Protein AF-A0A2E7W2P2-F1 (afdb_monomer)

Secondary structure (DSSP, 8-state):
---EEEEETTEEEE--SS---PPPP---TTS-SHHHHHHHHHHS--TT--GGGSEEEEEEE--TTSS---EEEEEEE-SS--S-PPEEEE--TT--TTSHHHHHHHHHHHHTT--EEEEEPTTSGGGTTT-SS---TT-THHHHHHHHHS-TT-

Structure (mmCIF, N/CA/C/O backbone):
data_AF-A0A2E7W2P2-F1
#
_entry.id   AF-A0A2E7W2P2-F1
#
loop_
_atom_site.group_PDB
_atom_site.id
_atom_site.type_symbol
_atom_site.label_atom_id
_atom_site.label_alt_id
_atom_site.label_comp_id
_atom_site.label_asym_id
_atom_site.label_entity_id
_atom_site.label_seq_id
_atom_site.pdbx_PDB_ins_code
_atom_site.Cartn_x
_atom_site.Cartn_y
_atom_site.Cartn_z
_atom_site.occupancy
_atom_site.B_iso_or_equiv
_atom_site.auth_seq_id
_atom_site.auth_comp_id
_atom_site.auth_asym_id
_atom_site.auth_atom_id
_atom_site.pdbx_PDB_model_num
ATOM 1 N N . MET A 1 1 ? -18.747 -6.350 -18.767 1.00 39.53 1 MET A N 1
ATOM 2 C CA . MET A 1 1 ? -19.915 -5.499 -18.458 1.00 39.53 1 MET A CA 1
ATOM 3 C C . MET A 1 1 ? -20.764 -6.258 -17.439 1.00 39.53 1 MET A C 1
ATOM 5 O O . MET A 1 1 ? -21.452 -7.180 -17.838 1.00 39.53 1 MET A O 1
ATOM 9 N N . ASN A 1 2 ? -20.622 -5.992 -16.134 1.00 39.69 2 ASN A N 1
ATOM 10 C CA . ASN A 1 2 ? -21.353 -6.724 -15.086 1.00 39.69 2 ASN A CA 1
ATOM 11 C C . ASN A 1 2 ? -22.179 -5.769 -14.208 1.00 39.69 2 ASN A C 1
ATOM 13 O O . ASN A 1 2 ? -21.639 -5.037 -13.388 1.00 39.69 2 ASN A O 1
ATOM 17 N N . ALA A 1 3 ? -23.490 -5.794 -14.476 1.00 48.12 3 ALA A N 1
ATOM 18 C CA . ALA A 1 3 ? -24.619 -5.976 -13.558 1.00 48.12 3 ALA A CA 1
ATOM 19 C C . ALA A 1 3 ? -24.674 -5.183 -12.233 1.00 48.12 3 ALA A C 1
ATOM 21 O O . ALA A 1 3 ? -24.694 -5.767 -11.150 1.00 48.12 3 ALA A O 1
ATOM 22 N N . TYR A 1 4 ? -24.838 -3.862 -12.326 1.00 45.28 4 TYR A N 1
ATOM 23 C CA . TYR A 1 4 ? -25.396 -3.046 -11.239 1.00 45.28 4 TYR A CA 1
ATOM 24 C C . TYR A 1 4 ? -26.789 -2.549 -11.639 1.00 45.28 4 TYR A C 1
ATOM 26 O O . TYR A 1 4 ? -26.967 -2.035 -12.743 1.00 45.28 4 TYR A O 1
ATOM 34 N N . LYS A 1 5 ? -27.780 -2.682 -10.747 1.00 51.50 5 LYS A N 1
ATOM 35 C CA . LYS A 1 5 ? -29.117 -2.087 -10.922 1.00 51.50 5 LYS A CA 1
ATOM 36 C C . LYS A 1 5 ? -29.262 -0.914 -9.953 1.00 51.50 5 LYS A C 1
ATOM 38 O O . LYS A 1 5 ? -29.087 -1.082 -8.746 1.00 51.50 5 LYS A O 1
ATOM 43 N N . LYS A 1 6 ? -29.549 0.277 -10.483 1.00 45.31 6 LYS A N 1
ATOM 44 C CA . LYS A 1 6 ? -29.832 1.479 -9.685 1.00 45.31 6 LYS A CA 1
ATOM 45 C C . LYS A 1 6 ? -31.211 1.328 -9.042 1.00 45.31 6 LYS A C 1
ATOM 47 O O . LYS A 1 6 ? -32.169 1.043 -9.758 1.00 45.31 6 LYS A O 1
ATOM 52 N N . ILE A 1 7 ? -31.309 1.480 -7.720 1.00 52.91 7 ILE A N 1
ATOM 53 C CA . ILE A 1 7 ? -32.581 1.300 -6.990 1.00 52.91 7 ILE A CA 1
ATOM 54 C C . ILE A 1 7 ? -33.209 2.653 -6.647 1.00 52.91 7 ILE A C 1
ATOM 56 O O . ILE A 1 7 ? -34.426 2.790 -6.688 1.00 52.91 7 ILE A O 1
ATOM 60 N N . ASN A 1 8 ? -32.393 3.661 -6.329 1.00 47.09 8 ASN A N 1
ATOM 61 C CA . ASN A 1 8 ? -32.835 5.031 -6.065 1.00 47.09 8 ASN A CA 1
ATOM 62 C C . ASN A 1 8 ? -31.673 6.031 -6.250 1.00 47.09 8 ASN A C 1
ATOM 64 O O . ASN A 1 8 ? -30.589 5.669 -6.717 1.00 47.09 8 ASN A O 1
ATOM 68 N N . SER A 1 9 ? -31.901 7.302 -5.906 1.00 50.75 9 SER A N 1
ATOM 69 C CA . SER A 1 9 ? -30.902 8.382 -5.951 1.00 50.75 9 SER A CA 1
ATOM 70 C C . SER A 1 9 ? -29.715 8.183 -4.999 1.00 50.75 9 SER A C 1
ATOM 72 O O . SER A 1 9 ? -28.719 8.890 -5.134 1.00 50.75 9 SER A O 1
ATOM 74 N N . SER A 1 10 ? -29.791 7.212 -4.086 1.00 47.97 10 SER A N 1
ATOM 75 C CA . SER A 1 10 ? -28.841 7.022 -2.989 1.00 47.97 10 SER A CA 1
ATOM 76 C C . SER A 1 10 ? -28.054 5.706 -3.055 1.00 47.97 10 SER A C 1
ATOM 78 O O . SER A 1 10 ? -27.227 5.476 -2.176 1.00 47.97 10 SER A O 1
ATOM 80 N N . GLY A 1 11 ? -28.256 4.831 -4.055 1.00 46.19 11 GLY A N 1
ATOM 81 C CA . GLY A 1 11 ? -27.463 3.596 -4.121 1.00 46.19 11 GLY A CA 1
ATOM 82 C C . GLY A 1 11 ? -27.721 2.615 -5.270 1.00 46.19 11 GLY A C 1
ATOM 83 O O . GLY A 1 11 ? -28.731 2.659 -5.982 1.00 46.19 11 GLY A O 1
ATOM 84 N N . TYR A 1 12 ? -26.768 1.686 -5.405 1.00 50.62 12 TYR A N 1
ATOM 85 C CA . TYR A 1 12 ? -26.753 0.559 -6.344 1.00 50.62 12 TYR A CA 1
ATOM 86 C C . TYR A 1 12 ? -26.653 -0.769 -5.575 1.00 50.62 12 TYR A C 1
ATOM 88 O O . TYR A 1 12 ? -25.972 -0.834 -4.553 1.00 50.62 12 TYR A O 1
ATOM 96 N N . ILE A 1 13 ? -27.276 -1.837 -6.087 1.00 50.72 13 ILE A N 1
ATOM 97 C CA . ILE A 1 13 ? -27.076 -3.223 -5.611 1.00 50.72 13 ILE A CA 1
ATOM 98 C C . ILE A 1 13 ? -26.148 -3.997 -6.545 1.00 50.72 13 ILE A C 1
ATOM 100 O O . ILE A 1 13 ? -26.241 -3.879 -7.770 1.00 50.72 13 ILE A O 1
ATOM 104 N N . ASN A 1 14 ? -25.278 -4.807 -5.940 1.00 49.06 14 ASN A N 1
ATOM 105 C CA . ASN A 1 14 ? -24.356 -5.718 -6.614 1.00 49.06 14 ASN A CA 1
ATOM 106 C C . ASN A 1 14 ? -25.025 -7.091 -6.819 1.00 49.06 14 ASN A C 1
ATOM 108 O O . ASN A 1 14 ? -25.590 -7.642 -5.877 1.00 49.06 14 ASN A O 1
ATOM 112 N N . LEU A 1 15 ? -24.956 -7.641 -8.036 1.00 52.47 15 LEU A N 1
ATOM 113 C CA . LEU A 1 15 ? -25.561 -8.929 -8.417 1.00 52.47 15 LEU A CA 1
ATOM 114 C C . LEU A 1 15 ? -24.563 -10.123 -8.398 1.00 52.47 15 LEU A C 1
ATOM 116 O O . LEU A 1 15 ? -24.835 -11.163 -8.994 1.00 52.47 15 LEU A O 1
ATOM 120 N N . GLY A 1 16 ? -23.397 -9.995 -7.746 1.00 47.56 16 GLY A N 1
ATOM 121 C CA . GLY A 1 16 ? -22.336 -11.021 -7.681 1.00 47.56 16 GLY A CA 1
ATOM 122 C C . GLY A 1 16 ? -22.490 -12.116 -6.600 1.00 47.56 16 GLY A C 1
ATOM 123 O O . GLY A 1 16 ? -23.199 -11.948 -5.610 1.00 47.56 16 GLY A O 1
ATOM 124 N N . ARG A 1 17 ? -21.807 -13.264 -6.796 1.00 57.72 17 ARG A N 1
ATOM 125 C CA . ARG A 1 17 ? -21.863 -14.484 -5.947 1.00 57.72 17 ARG A CA 1
ATOM 126 C C . ARG A 1 17 ? -21.463 -14.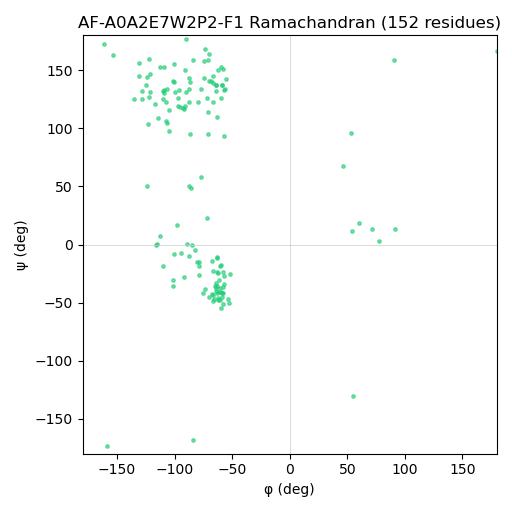234 -4.477 1.00 57.72 17 ARG A C 1
ATOM 128 O O . ARG A 1 17 ? -20.445 -13.607 -4.214 1.00 57.72 17 ARG A O 1
ATOM 135 N N . LYS A 1 18 ? -22.248 -14.847 -3.569 1.00 55.62 18 LYS A N 1
ATOM 136 C CA . LYS A 1 18 ? -22.354 -14.640 -2.105 1.00 55.62 18 LYS A CA 1
ATOM 137 C C . LYS A 1 18 ? -22.608 -13.175 -1.743 1.00 55.62 18 LYS A C 1
ATOM 139 O O . LYS A 1 18 ? -21.684 -12.389 -1.597 1.00 55.62 18 LYS A O 1
ATOM 144 N N . SER A 1 19 ? -23.890 -12.858 -1.553 1.00 58.28 19 SER A N 1
ATOM 145 C CA . SER A 1 19 ? -24.368 -11.581 -1.022 1.00 58.28 19 SER A CA 1
ATOM 146 C C . SER A 1 19 ? -23.742 -11.322 0.348 1.00 58.28 19 SER A C 1
ATOM 148 O O . SER A 1 19 ? -24.257 -11.771 1.371 1.00 58.28 19 SER A O 1
ATOM 150 N N . THR A 1 20 ? -22.623 -10.606 0.382 1.00 61.53 20 THR A N 1
ATOM 151 C CA . THR A 1 20 ? -22.182 -9.931 1.595 1.00 61.53 20 THR A CA 1
ATOM 152 C C . THR A 1 20 ? -23.248 -8.893 1.918 1.00 61.53 20 THR A C 1
ATOM 154 O O . THR A 1 20 ? -23.449 -7.933 1.175 1.00 61.53 20 THR A O 1
ATOM 157 N N . VAL A 1 21 ? -24.002 -9.123 2.994 1.00 75.25 21 VAL A N 1
ATOM 158 C CA . VAL A 1 21 ? -24.949 -8.127 3.499 1.00 75.25 21 VAL A CA 1
ATOM 159 C C . VAL A 1 21 ? -24.110 -7.005 4.097 1.00 75.25 21 VAL A C 1
ATOM 161 O O . VAL A 1 21 ? -23.627 -7.106 5.222 1.00 75.25 21 VAL A O 1
ATOM 164 N N . LEU A 1 22 ? -23.858 -5.972 3.299 1.00 74.06 22 LEU A N 1
ATOM 165 C CA . LEU A 1 22 ? -23.210 -4.758 3.774 1.00 74.06 22 LEU A CA 1
ATOM 166 C C . LEU A 1 22 ? -24.224 -3.949 4.594 1.00 74.06 22 LEU A C 1
ATOM 168 O O . LEU A 1 22 ? -25.407 -3.922 4.234 1.00 74.06 22 LEU A O 1
ATOM 172 N N . PRO A 1 23 ? -23.796 -3.286 5.684 1.00 78.88 23 PRO A N 1
ATOM 173 C CA . PRO A 1 23 ? -24.672 -2.369 6.396 1.00 78.88 23 PRO A CA 1
ATOM 174 C C . PRO A 1 23 ? -25.165 -1.270 5.441 1.00 78.88 23 PRO A C 1
ATOM 176 O O . PRO A 1 23 ? -24.456 -0.916 4.490 1.00 78.88 23 PRO A O 1
ATOM 179 N N . PRO A 1 24 ? -26.368 -0.715 5.673 1.00 80.38 24 PRO A N 1
ATOM 180 C CA . PRO A 1 24 ? -26.852 0.400 4.876 1.00 80.38 24 PRO A CA 1
ATOM 181 C C . PRO A 1 24 ? -25.846 1.549 4.948 1.00 80.38 24 PRO A C 1
ATOM 183 O O . PRO A 1 24 ? -25.368 1.908 6.026 1.00 80.38 24 PRO A O 1
ATOM 186 N N . TYR A 1 25 ? -25.520 2.117 3.789 1.00 80.62 25 TYR A N 1
ATOM 187 C CA . TYR A 1 25 ? -24.624 3.260 3.711 1.00 80.62 25 TYR A CA 1
ATOM 188 C C . TYR A 1 25 ? -25.196 4.435 4.514 1.00 80.62 25 TYR A C 1
ATOM 190 O O . TYR A 1 25 ? -26.330 4.859 4.283 1.00 80.62 25 TYR A O 1
ATOM 198 N N . GLN A 1 26 ? -24.402 4.971 5.440 1.00 81.31 26 GLN A N 1
ATOM 199 C CA . GLN A 1 26 ? -24.755 6.157 6.215 1.00 81.31 26 GLN A CA 1
ATOM 200 C C . GLN A 1 26 ? -23.921 7.342 5.731 1.00 81.31 26 GLN A C 1
ATOM 202 O O . GLN A 1 26 ? -22.720 7.427 5.993 1.00 81.31 26 GLN A O 1
ATOM 207 N N . ALA A 1 27 ? -24.566 8.259 5.008 1.00 80.12 27 ALA A N 1
ATOM 208 C CA . ALA A 1 27 ? -23.936 9.507 4.601 1.00 80.12 27 ALA A CA 1
ATOM 209 C C . ALA A 1 27 ? -23.647 10.379 5.829 1.00 80.12 27 ALA A C 1
ATOM 211 O O . ALA A 1 27 ? -24.425 10.430 6.784 1.00 80.12 27 ALA A O 1
ATOM 212 N N . GLN A 1 28 ? -22.538 11.110 5.792 1.00 80.00 28 GLN A N 1
ATOM 213 C CA . GLN A 1 28 ? -22.239 12.074 6.845 1.00 80.00 28 GLN A CA 1
ATOM 214 C C . GLN A 1 28 ? -23.228 13.242 6.806 1.00 80.00 28 GLN A C 1
ATOM 216 O O . GLN A 1 28 ? -23.556 13.739 5.732 1.00 80.00 28 GLN A O 1
ATOM 221 N N . ARG A 1 29 ? -23.648 13.710 7.989 1.00 79.62 29 ARG A N 1
ATOM 222 C CA . ARG A 1 29 ? -24.770 14.647 8.207 1.00 79.62 29 ARG A CA 1
ATOM 223 C C . ARG A 1 29 ? -24.742 15.942 7.375 1.00 79.62 29 ARG A C 1
ATOM 225 O O . ARG A 1 29 ? -25.801 16.503 7.130 1.00 79.62 29 ARG A O 1
ATOM 232 N N . PHE A 1 30 ? -23.569 16.401 6.937 1.00 83.81 30 PHE A N 1
ATOM 233 C CA . PHE A 1 30 ? -23.403 17.613 6.114 1.00 83.81 30 PHE A CA 1
ATOM 234 C C . PHE A 1 30 ? -22.866 17.342 4.700 1.00 83.81 30 PHE A C 1
ATOM 236 O O . PHE A 1 30 ? -22.702 18.265 3.913 1.00 83.81 30 PHE A O 1
ATOM 243 N N . TRP A 1 31 ? -22.624 16.075 4.366 1.00 83.00 31 TRP A N 1
ATOM 244 C CA . TRP A 1 31 ? -22.107 15.630 3.073 1.00 83.00 31 TRP A CA 1
ATOM 245 C C . TRP A 1 31 ? -23.068 14.601 2.470 1.00 83.00 31 TRP A C 1
ATOM 247 O O . TRP A 1 31 ? -22.693 13.479 2.139 1.00 83.00 31 TRP A O 1
ATOM 257 N N . CYS A 1 32 ? -24.353 14.944 2.421 1.00 82.31 32 CYS A N 1
ATOM 258 C CA . CYS A 1 32 ? -25.392 14.047 1.925 1.00 82.31 32 CYS A CA 1
ATOM 259 C C . CYS A 1 32 ? -25.370 13.982 0.389 1.00 82.31 32 CYS A C 1
ATOM 261 O O . CYS A 1 32 ? -25.329 15.009 -0.276 1.00 82.31 32 CYS A O 1
ATOM 263 N N . GLY A 1 33 ? -25.450 12.777 -0.180 1.00 83.06 33 GLY A N 1
ATOM 264 C CA . GLY A 1 33 ? -25.396 12.566 -1.633 1.00 83.06 33 GLY A CA 1
ATOM 265 C C . GLY A 1 33 ? -23.978 12.334 -2.171 1.00 83.06 33 GLY A C 1
ATOM 266 O O . GLY A 1 33 ? -22.986 12.664 -1.525 1.00 83.06 33 GLY A O 1
ATOM 267 N N . GLY A 1 34 ? -23.882 11.716 -3.352 1.00 82.50 34 GLY A N 1
ATOM 268 C CA . GLY A 1 34 ? -22.600 11.283 -3.930 1.00 82.50 34 GLY A CA 1
ATOM 269 C C . GLY A 1 34 ? -21.644 12.434 -4.262 1.00 82.50 34 GLY A C 1
ATOM 270 O O . GLY A 1 34 ? -20.440 12.326 -4.024 1.00 82.50 34 GLY A O 1
ATOM 271 N N . ASP A 1 35 ? -22.179 13.557 -4.741 1.00 87.38 35 ASP A N 1
ATOM 272 C CA . ASP A 1 35 ? -21.364 14.704 -5.155 1.00 87.38 35 ASP A CA 1
ATOM 273 C C . ASP A 1 35 ? -20.724 15.399 -3.953 1.00 87.38 35 ASP A C 1
ATOM 275 O O . ASP A 1 35 ? -19.521 15.648 -3.948 1.00 87.38 35 ASP A O 1
ATOM 279 N N . LEU A 1 36 ? -21.493 15.635 -2.884 1.00 86.56 36 LEU A N 1
ATOM 280 C CA . LEU A 1 36 ? -20.964 16.234 -1.659 1.00 86.56 36 LEU A CA 1
ATOM 281 C C . LEU A 1 36 ? -19.937 15.324 -0.976 1.00 86.56 36 LEU A C 1
ATOM 283 O O . LEU A 1 36 ? -18.945 15.824 -0.460 1.00 86.56 36 LEU A O 1
ATOM 287 N N . GLN A 1 37 ? -20.105 14.000 -1.016 1.00 83.25 37 GLN A N 1
ATOM 288 C CA . GLN A 1 37 ? -19.075 13.070 -0.533 1.00 83.25 37 GLN A CA 1
ATOM 289 C C . GLN A 1 37 ? -17.779 13.171 -1.346 1.00 83.25 37 GLN A C 1
ATOM 291 O O . GLN A 1 37 ? -16.692 13.190 -0.773 1.00 83.25 37 GLN A O 1
ATOM 296 N N . THR A 1 38 ? -17.892 13.295 -2.669 1.00 82.94 38 THR A N 1
ATOM 297 C CA . THR A 1 38 ? -16.733 13.466 -3.558 1.00 82.94 38 THR A CA 1
ATOM 298 C C . THR A 1 38 ? -16.029 14.796 -3.293 1.00 82.94 38 THR A C 1
ATOM 300 O O . THR A 1 38 ? -14.811 14.835 -3.115 1.00 82.94 38 THR A O 1
ATOM 303 N N . LEU A 1 39 ? -16.796 15.886 -3.196 1.00 85.69 39 LEU A N 1
ATOM 304 C CA . LEU A 1 39 ? -16.274 17.212 -2.876 1.00 85.69 39 LEU A CA 1
ATOM 305 C C . LEU A 1 39 ? -15.619 17.238 -1.500 1.00 85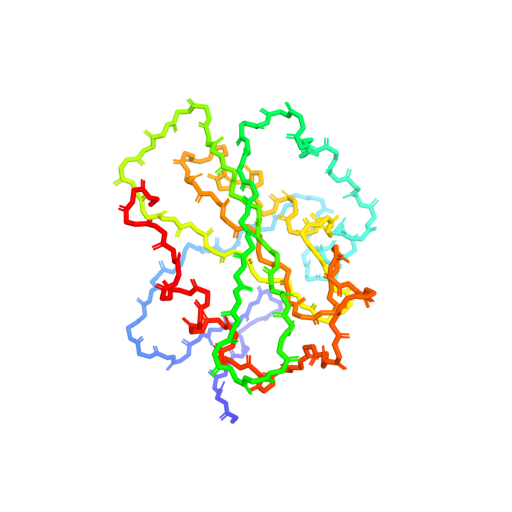.69 39 LEU A C 1
ATOM 307 O O . LEU A 1 39 ? -14.536 17.797 -1.367 1.00 85.69 39 LEU A O 1
ATOM 311 N N . LYS A 1 40 ? -16.209 16.585 -0.494 1.00 83.88 40 LYS A N 1
ATOM 312 C CA . LYS A 1 40 ? -15.604 16.461 0.833 1.00 83.88 40 LYS A CA 1
ATOM 313 C C . LYS A 1 40 ? -14.183 15.918 0.737 1.00 83.88 40 LYS A C 1
ATOM 315 O O . LYS A 1 40 ? -13.277 16.514 1.306 1.00 83.88 40 LYS A O 1
ATOM 320 N N . SER A 1 41 ? -13.992 14.812 0.019 1.00 78.19 41 SER A N 1
ATOM 321 C CA . SER A 1 41 ? -12.680 14.178 -0.130 1.00 78.19 41 SER A CA 1
ATOM 322 C C . SER A 1 41 ? -11.653 15.065 -0.833 1.00 78.19 41 SER A C 1
ATOM 324 O O . SER A 1 41 ? -10.464 14.871 -0.620 1.00 78.19 41 SER A O 1
ATOM 326 N N . SER A 1 42 ? -12.091 16.026 -1.653 1.00 78.69 42 SER A N 1
ATOM 327 C CA . SER A 1 42 ? -11.197 16.980 -2.319 1.00 78.69 42 SER A CA 1
ATOM 328 C C . SER A 1 42 ? -10.976 18.275 -1.532 1.00 78.69 42 SER A C 1
ATOM 330 O O . SER A 1 42 ? -9.955 18.929 -1.731 1.00 78.69 42 SER A O 1
ATOM 332 N N . LEU A 1 43 ? -11.941 18.693 -0.708 1.00 81.31 43 LEU A N 1
ATOM 333 C CA . LEU A 1 43 ? -11.946 20.000 -0.038 1.00 81.31 43 LEU A CA 1
ATOM 334 C C . LEU A 1 43 ? -11.519 19.920 1.429 1.00 81.31 43 LEU A C 1
ATOM 336 O O . LEU A 1 43 ? -10.964 20.878 1.964 1.00 81.31 43 LEU A O 1
ATOM 340 N N . VAL A 1 44 ? -11.791 18.801 2.096 1.00 79.94 44 VAL A N 1
ATOM 341 C CA . VAL A 1 44 ? -11.507 18.618 3.519 1.00 79.94 44 VAL A CA 1
ATOM 342 C C . VAL A 1 44 ? -10.288 17.731 3.657 1.00 79.94 44 VAL A C 1
ATOM 344 O O . VAL A 1 44 ? -10.398 16.505 3.627 1.00 79.94 44 VAL A O 1
ATOM 347 N N . ARG A 1 45 ? -9.134 18.372 3.848 1.00 70.44 45 ARG A N 1
ATOM 348 C CA . ARG A 1 45 ? -7.894 17.660 4.122 1.00 70.44 45 ARG A CA 1
ATOM 349 C C . ARG A 1 45 ? -7.909 17.050 5.512 1.00 70.44 45 ARG A C 1
ATOM 351 O O . ARG A 1 45 ? -7.915 17.777 6.507 1.00 70.44 45 ARG A O 1
ATOM 358 N N . SER A 1 46 ? -7.898 15.724 5.594 1.00 67.19 46 SER A N 1
ATOM 359 C CA . SER A 1 46 ? -7.815 15.042 6.885 1.00 67.19 46 SER A CA 1
ATOM 360 C C . SER A 1 46 ? -6.340 14.907 7.266 1.00 67.19 46 SER A C 1
ATOM 362 O O . SER A 1 46 ? -5.665 13.972 6.862 1.00 67.19 46 SER A O 1
ATOM 364 N N . GLY A 1 47 ? -5.818 15.839 8.066 1.00 71.88 47 GLY A N 1
ATOM 365 C CA . GLY A 1 47 ? -4.447 15.780 8.605 1.00 71.88 47 GLY A CA 1
ATOM 366 C C . GLY A 1 47 ? -4.240 14.712 9.690 1.00 71.88 47 GLY A C 1
ATOM 367 O O . GLY A 1 47 ? -3.374 14.865 10.542 1.00 71.88 47 GLY A O 1
ATOM 368 N N . ALA A 1 48 ? -5.084 13.677 9.719 1.00 74.69 48 ALA A N 1
ATOM 369 C CA . ALA A 1 48 ? -5.119 12.673 10.782 1.00 74.69 48 ALA A CA 1
ATOM 370 C C . ALA A 1 48 ? -4.001 11.629 10.650 1.00 74.69 48 ALA A C 1
ATOM 372 O O . ALA A 1 48 ? -3.578 11.042 11.643 1.00 74.69 48 ALA A O 1
ATOM 373 N N . PHE A 1 49 ? -3.518 11.397 9.429 1.00 83.94 49 PHE A N 1
ATOM 374 C CA . PHE A 1 49 ? -2.380 10.524 9.194 1.00 83.94 49 PHE A CA 1
ATOM 375 C C . PHE A 1 49 ? -1.086 11.338 9.215 1.00 83.94 49 PHE A C 1
ATOM 377 O O . PHE A 1 49 ? -0.881 12.215 8.378 1.00 83.94 49 PHE A O 1
ATOM 384 N N . SER A 1 50 ? -0.197 10.998 10.143 1.00 82.06 50 SER A N 1
ATOM 385 C CA . SER A 1 50 ? 1.203 11.402 10.104 1.00 82.06 50 SER A CA 1
ATOM 386 C C . SER A 1 50 ? 2.059 10.148 10.095 1.00 82.06 50 SER A C 1
ATOM 388 O O . SER A 1 50 ? 1.861 9.246 10.907 1.00 82.06 50 SER A O 1
ATOM 390 N N . GLU A 1 51 ? 3.022 10.091 9.181 1.00 77.19 51 GLU A N 1
ATOM 391 C CA . GLU A 1 51 ? 3.934 8.954 9.059 1.00 77.19 51 GLU A CA 1
ATOM 392 C C . GLU A 1 51 ? 4.704 8.700 10.363 1.00 77.19 51 GLU A C 1
ATOM 394 O O . GLU A 1 51 ? 4.863 7.557 10.779 1.00 77.19 51 GLU A O 1
ATOM 399 N N . SER A 1 52 ? 5.081 9.769 11.069 1.00 82.69 52 SER A N 1
ATOM 400 C CA . SER A 1 52 ? 5.766 9.698 12.364 1.00 82.69 52 SER A CA 1
ATOM 401 C C . SER A 1 52 ? 4.909 9.147 13.508 1.00 82.69 52 SER A C 1
ATOM 403 O O . SER A 1 52 ? 5.451 8.811 14.560 1.00 82.69 52 SER A O 1
ATOM 405 N N . SER A 1 53 ? 3.587 9.054 13.335 1.00 87.06 53 SER A N 1
ATOM 406 C CA . SER A 1 53 ? 2.677 8.537 14.364 1.00 87.06 53 SER A CA 1
ATOM 407 C C . SER A 1 53 ? 2.669 7.014 14.447 1.00 87.06 53 SER A C 1
ATOM 409 O O . SER A 1 53 ? 2.184 6.469 15.435 1.00 87.06 53 SER A O 1
ATOM 411 N N . TYR A 1 54 ? 3.199 6.315 13.442 1.00 92.56 54 TYR A N 1
ATOM 412 C CA . TYR A 1 54 ? 3.186 4.857 13.389 1.00 92.56 54 TYR A CA 1
ATOM 413 C C . TYR A 1 54 ? 4.595 4.304 13.240 1.00 92.56 54 TYR A C 1
ATOM 415 O O . TYR A 1 54 ? 5.428 4.848 12.520 1.00 92.56 54 TYR A O 1
ATOM 423 N N . LYS A 1 55 ? 4.851 3.156 13.873 1.00 95.50 55 LYS A N 1
ATOM 424 C CA . LYS A 1 55 ? 6.031 2.363 13.521 1.00 95.50 55 LYS A CA 1
ATOM 425 C C . LYS A 1 55 ? 5.863 1.890 12.081 1.00 95.50 55 LYS A C 1
ATOM 427 O O . LYS A 1 55 ? 4.803 1.361 11.735 1.00 95.50 55 LYS A O 1
ATOM 432 N N . SER A 1 56 ? 6.900 2.057 11.269 1.00 95.56 56 SER A N 1
ATOM 433 C CA . SER A 1 56 ? 6.894 1.653 9.868 1.00 95.56 56 SER A CA 1
ATOM 434 C C . SER A 1 56 ? 8.133 0.840 9.495 1.00 95.56 56 SER A C 1
ATOM 436 O O . SER A 1 56 ? 9.177 0.912 10.145 1.00 95.56 56 SER A O 1
ATOM 438 N N . GLN A 1 57 ? 7.996 0.033 8.448 1.00 95.12 57 GLN A N 1
ATOM 439 C CA . GLN A 1 57 ? 9.077 -0.711 7.817 1.00 95.12 57 GLN A CA 1
ATOM 440 C C . GLN A 1 57 ? 8.958 -0.567 6.300 1.00 95.12 57 GLN A C 1
ATOM 442 O O . GLN A 1 57 ? 7.924 -0.907 5.726 1.00 95.12 57 GLN A O 1
ATOM 447 N N . HIS A 1 58 ? 10.026 -0.115 5.647 1.00 95.50 58 HIS A N 1
ATOM 448 C CA . HIS A 1 58 ? 10.090 -0.069 4.189 1.00 95.50 58 HIS A CA 1
ATOM 449 C C . HIS A 1 58 ? 10.578 -1.403 3.621 1.00 95.50 58 HIS A C 1
ATOM 451 O O . HIS A 1 58 ? 11.502 -2.025 4.150 1.00 95.50 58 HIS A O 1
ATOM 457 N N . LEU A 1 59 ? 9.959 -1.822 2.523 1.00 95.06 59 LEU A N 1
ATOM 458 C CA . LEU A 1 59 ? 10.288 -3.015 1.760 1.00 95.06 59 LEU A CA 1
ATOM 459 C C . LEU A 1 59 ? 10.540 -2.623 0.305 1.00 95.06 59 LEU A C 1
ATOM 461 O O . LEU A 1 59 ? 9.792 -1.836 -0.278 1.00 95.06 59 LEU A O 1
ATOM 465 N N . ILE A 1 60 ? 11.579 -3.211 -0.279 1.00 94.75 60 ILE A N 1
ATOM 466 C CA . ILE A 1 60 ? 11.850 -3.139 -1.713 1.00 94.75 60 ILE A CA 1
ATOM 467 C C . ILE A 1 60 ? 11.601 -4.528 -2.282 1.00 94.75 60 ILE A C 1
ATOM 469 O O . ILE A 1 60 ? 12.163 -5.516 -1.808 1.00 94.75 60 ILE A O 1
ATOM 473 N N . ILE A 1 61 ? 10.737 -4.596 -3.284 1.00 94.44 61 ILE A N 1
ATOM 474 C CA . ILE A 1 61 ? 10.376 -5.822 -3.984 1.00 94.44 61 ILE A CA 1
ATOM 475 C C . ILE A 1 61 ? 10.982 -5.738 -5.380 1.00 94.44 61 ILE A C 1
ATOM 477 O O . ILE A 1 61 ? 10.803 -4.738 -6.078 1.00 94.44 61 ILE A O 1
ATOM 481 N N . TYR A 1 62 ? 11.681 -6.800 -5.774 1.00 92.94 62 TYR A N 1
ATOM 482 C CA . TYR A 1 62 ? 12.317 -6.940 -7.080 1.00 92.94 62 TYR A CA 1
ATOM 483 C C . TYR A 1 62 ? 11.516 -7.930 -7.924 1.00 92.94 62 TYR A C 1
ATOM 485 O O . TYR A 1 62 ? 11.579 -9.137 -7.680 1.00 92.94 62 TYR A O 1
ATOM 493 N N . PRO A 1 63 ? 10.735 -7.451 -8.898 1.00 90.62 63 PRO A N 1
ATOM 494 C CA . PRO A 1 63 ? 9.949 -8.328 -9.746 1.00 90.62 63 PRO A CA 1
ATOM 495 C C . PRO A 1 63 ? 10.822 -9.210 -10.643 1.00 90.62 63 PRO A C 1
ATOM 497 O O . PRO A 1 63 ? 11.796 -8.752 -11.238 1.00 90.62 63 PRO A O 1
ATOM 500 N N . CYS A 1 64 ? 10.449 -10.481 -10.792 1.00 87.31 64 CYS A N 1
ATOM 501 C CA . CYS A 1 64 ? 11.198 -11.450 -11.597 1.00 87.31 64 CYS A CA 1
ATOM 502 C C . CYS A 1 64 ? 10.815 -11.404 -13.089 1.00 87.31 64 CYS A C 1
ATOM 504 O O . CYS A 1 64 ? 10.523 -12.436 -13.687 1.00 87.31 64 CYS A O 1
ATOM 506 N N . ASP A 1 65 ? 10.780 -10.216 -13.696 1.00 88.00 65 ASP A N 1
ATOM 507 C CA . ASP A 1 65 ? 10.455 -10.019 -15.121 1.00 88.00 65 ASP A CA 1
ATOM 508 C C . ASP A 1 65 ? 11.636 -9.515 -15.967 1.00 88.00 65 ASP A C 1
ATOM 510 O O . ASP A 1 65 ? 11.473 -9.204 -17.143 1.00 88.00 65 ASP A O 1
ATOM 514 N N . GLY A 1 66 ? 12.836 -9.461 -15.382 1.00 87.19 66 GLY A N 1
ATOM 515 C CA . GLY A 1 66 ? 14.069 -9.083 -16.076 1.00 87.19 66 GLY A CA 1
ATOM 516 C C . GLY A 1 66 ? 14.234 -7.580 -16.315 1.00 87.19 66 GLY A C 1
ATOM 517 O O . GLY A 1 66 ? 15.233 -7.177 -16.911 1.00 87.19 66 GLY A O 1
ATOM 518 N N . SER A 1 67 ? 13.308 -6.734 -15.845 1.00 88.19 67 SER A N 1
ATOM 519 C CA . SER A 1 67 ? 13.407 -5.286 -16.059 1.00 88.19 67 SER A CA 1
ATOM 520 C C . SER A 1 67 ? 14.392 -4.584 -15.113 1.00 88.19 67 SER A C 1
ATOM 522 O O . SER A 1 67 ? 14.848 -3.483 -15.423 1.00 88.19 67 SER A O 1
ATOM 524 N N . ASN A 1 68 ? 14.754 -5.231 -13.995 1.00 89.19 68 ASN A N 1
ATOM 525 C CA . ASN A 1 68 ? 15.507 -4.662 -12.865 1.00 89.19 68 ASN A CA 1
ATOM 526 C C . ASN A 1 68 ? 14.817 -3.468 -12.175 1.00 89.19 68 ASN A C 1
ATOM 528 O O . ASN A 1 68 ? 15.470 -2.716 -11.448 1.00 89.19 68 ASN A O 1
ATOM 532 N N . ASP A 1 69 ? 13.510 -3.293 -12.376 1.00 93.38 69 ASP A N 1
ATOM 533 C CA . ASP A 1 69 ? 12.742 -2.278 -11.654 1.00 93.38 69 ASP A CA 1
ATOM 534 C C . ASP A 1 69 ? 12.506 -2.672 -10.193 1.00 93.38 69 ASP A C 1
ATOM 536 O O . ASP A 1 69 ? 12.698 -3.818 -9.780 1.00 93.38 69 ASP A O 1
ATOM 540 N N . GLN A 1 70 ? 12.036 -1.700 -9.412 1.00 92.75 70 GLN A N 1
ATOM 541 C CA . GLN A 1 70 ? 11.773 -1.851 -7.989 1.00 92.75 70 GLN A CA 1
ATOM 542 C C . GLN A 1 70 ? 10.361 -1.381 -7.658 1.00 92.75 70 GLN A C 1
ATOM 544 O O . GLN A 1 70 ? 9.937 -0.291 -8.042 1.00 92.75 70 GLN A O 1
ATOM 549 N N . LEU A 1 71 ? 9.645 -2.204 -6.901 1.00 94.00 71 LEU A N 1
ATOM 550 C CA . LEU A 1 71 ? 8.412 -1.823 -6.228 1.00 94.00 71 LEU A CA 1
ATOM 551 C C . LEU A 1 71 ? 8.762 -1.442 -4.790 1.00 94.00 71 LEU A C 1
ATOM 553 O O . LEU A 1 71 ? 9.489 -2.167 -4.112 1.00 94.00 71 LEU A O 1
ATOM 557 N N . HIS A 1 72 ? 8.241 -0.313 -4.323 1.00 95.69 72 HIS A N 1
ATOM 558 C CA . HIS A 1 72 ? 8.452 0.146 -2.952 1.00 95.69 72 HIS A CA 1
ATOM 559 C C . HIS A 1 72 ? 7.170 -0.048 -2.162 1.00 95.69 72 HIS A C 1
ATOM 561 O O . HIS A 1 72 ? 6.101 0.344 -2.623 1.00 95.69 72 HIS A O 1
ATOM 567 N N . ALA A 1 73 ? 7.269 -0.605 -0.963 1.00 96.19 73 ALA A N 1
ATOM 568 C CA . ALA A 1 73 ? 6.143 -0.703 -0.053 1.00 96.19 73 ALA A CA 1
ATOM 569 C C . ALA A 1 73 ? 6.528 -0.216 1.340 1.00 96.19 73 ALA A C 1
ATOM 571 O O . ALA A 1 73 ? 7.643 -0.455 1.804 1.00 96.19 73 ALA A O 1
ATOM 572 N N . THR A 1 74 ? 5.583 0.414 2.025 1.00 96.81 74 THR A N 1
ATOM 573 C CA . THR A 1 74 ? 5.732 0.799 3.428 1.00 96.81 74 THR A CA 1
ATOM 574 C C . THR A 1 74 ? 4.695 0.062 4.257 1.00 96.81 74 THR A C 1
ATOM 576 O O . THR A 1 74 ? 3.493 0.165 4.012 1.00 96.81 74 THR A O 1
ATOM 579 N N . VAL A 1 75 ? 5.163 -0.717 5.228 1.00 97.00 75 VAL A N 1
ATOM 580 C CA . VAL A 1 75 ? 4.328 -1.447 6.182 1.00 97.00 75 VAL A CA 1
ATOM 581 C C . VAL A 1 75 ? 4.220 -0.628 7.454 1.00 97.00 75 VAL A C 1
ATOM 583 O O . VAL A 1 75 ? 5.223 -0.377 8.111 1.00 97.00 75 VAL A O 1
ATOM 586 N N . TYR A 1 76 ? 3.006 -0.245 7.817 1.00 97.00 76 TYR A N 1
ATOM 587 C CA . TYR A 1 76 ? 2.674 0.439 9.055 1.00 97.00 76 TYR A CA 1
ATOM 588 C C . TYR A 1 76 ? 2.099 -0.542 10.073 1.00 97.00 76 TYR A C 1
ATOM 590 O O . TYR A 1 76 ? 1.284 -1.415 9.744 1.00 97.00 76 TYR A O 1
ATOM 598 N N . PHE A 1 77 ? 2.500 -0.364 11.328 1.00 95.94 77 PHE A N 1
ATOM 599 C CA . PHE A 1 77 ? 2.044 -1.171 12.451 1.00 95.94 77 PHE A CA 1
ATOM 600 C C . PHE A 1 77 ? 1.131 -0.344 13.365 1.00 95.94 77 PHE A C 1
ATOM 602 O O . PHE A 1 77 ? 1.484 0.785 13.719 1.00 95.94 77 PHE A O 1
ATOM 609 N N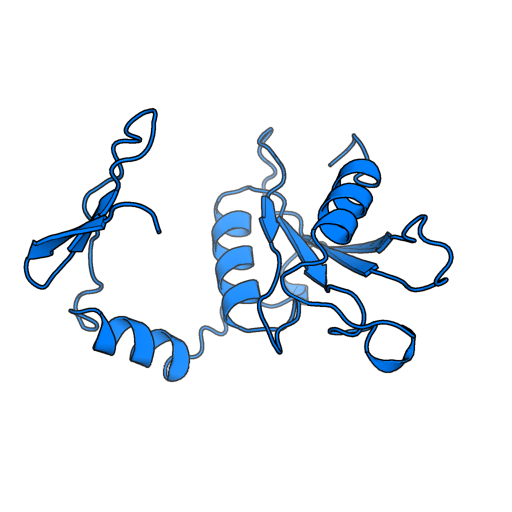 . PRO A 1 78 ? -0.030 -0.888 13.769 1.00 95.44 78 PRO A N 1
ATOM 610 C CA . PRO A 1 78 ? -0.908 -0.228 14.725 1.00 95.44 78 PRO A CA 1
ATOM 611 C C . PRO A 1 78 ? -0.282 -0.251 16.127 1.00 95.44 78 PRO A C 1
ATOM 613 O O . PRO A 1 78 ? 0.542 -1.115 16.430 1.00 95.44 78 PRO A O 1
ATOM 616 N N . GLU A 1 79 ? -0.716 0.649 17.013 1.00 92.00 79 GLU A N 1
ATOM 617 C CA . GLU A 1 79 ? -0.263 0.655 18.415 1.00 92.00 79 GLU A CA 1
ATOM 618 C C . GLU A 1 79 ? -0.605 -0.658 19.133 1.00 92.00 79 GLU A C 1
ATOM 620 O O . GLU A 1 79 ? 0.216 -1.211 19.862 1.00 92.00 79 GLU A O 1
ATOM 625 N N . THR A 1 80 ? -1.808 -1.185 18.886 1.00 91.25 80 THR A N 1
ATOM 626 C CA . THR A 1 80 ? -2.248 -2.499 19.369 1.00 91.25 80 THR A CA 1
ATOM 627 C C . THR A 1 80 ? -2.457 -3.435 18.185 1.00 91.25 80 THR A C 1
ATOM 629 O O . THR A 1 80 ? -3.409 -3.285 17.416 1.00 91.25 80 THR A O 1
ATOM 632 N N . VAL A 1 81 ? -1.568 -4.418 18.042 1.00 89.38 81 VAL A N 1
ATOM 633 C CA . VAL A 1 81 ? -1.629 -5.409 16.961 1.00 89.38 81 VAL A CA 1
ATOM 634 C C . VAL A 1 81 ? -2.654 -6.484 17.299 1.00 89.38 81 VAL A C 1
ATOM 636 O O . VAL A 1 81 ? -2.537 -7.179 18.307 1.00 89.38 81 VAL A O 1
ATOM 639 N N . LYS A 1 82 ? -3.645 -6.656 16.425 1.00 88.25 82 LYS A N 1
ATOM 640 C CA . LYS A 1 82 ? -4.572 -7.790 16.480 1.00 88.25 82 LYS A CA 1
ATOM 641 C C . LYS A 1 82 ? -4.033 -8.949 15.625 1.00 88.25 82 LYS A C 1
ATOM 643 O O . LYS A 1 82 ? -3.378 -8.692 14.615 1.00 88.25 82 LYS A O 1
ATOM 648 N N . PRO A 1 83 ? -4.328 -10.217 15.965 1.00 88.62 83 PRO A N 1
ATOM 649 C CA . PRO A 1 83 ? -3.962 -11.381 15.153 1.00 88.62 83 PRO A CA 1
ATOM 650 C C . PRO A 1 83 ? -4.901 -11.518 13.939 1.00 88.62 83 PRO A C 1
ATOM 652 O O . PRO A 1 83 ? -5.618 -12.504 13.787 1.00 88.62 83 PRO A O 1
ATOM 655 N N . ILE A 1 84 ? -4.949 -10.478 13.107 1.00 90.75 84 ILE A N 1
ATOM 656 C CA . ILE A 1 84 ? -5.806 -10.353 11.923 1.00 90.75 84 ILE A CA 1
ATOM 657 C C . ILE A 1 84 ? -4.946 -10.113 10.671 1.00 90.75 84 ILE A C 1
ATOM 659 O O . ILE A 1 84 ? -3.794 -9.692 10.807 1.00 90.75 84 ILE A O 1
ATOM 663 N N . PRO A 1 85 ? -5.471 -10.384 9.460 1.00 93.06 85 PRO A N 1
ATOM 664 C CA . PRO A 1 85 ? -4.691 -10.284 8.228 1.00 93.06 85 PRO A CA 1
ATOM 665 C C . PRO A 1 85 ? -4.125 -8.883 7.955 1.00 93.06 85 PRO A C 1
ATOM 667 O O . PRO A 1 85 ? -4.722 -7.873 8.330 1.00 93.06 85 PRO A O 1
ATOM 670 N N . LEU A 1 86 ? -3.003 -8.833 7.233 1.00 95.75 86 LEU A N 1
ATOM 671 C CA . LEU A 1 86 ? -2.443 -7.611 6.656 1.00 95.75 86 LEU A CA 1
ATOM 672 C C . LEU A 1 86 ? -3.397 -7.015 5.606 1.00 95.75 86 LEU A C 1
ATOM 674 O O . LEU A 1 86 ? -3.914 -7.733 4.748 1.00 95.75 86 LEU A O 1
ATOM 678 N N . ILE A 1 87 ? -3.573 -5.693 5.627 1.00 97.38 87 ILE A N 1
ATOM 679 C CA . ILE A 1 87 ? -4.269 -4.958 4.565 1.00 97.38 87 ILE A CA 1
ATOM 680 C C . ILE A 1 87 ? -3.244 -4.422 3.569 1.00 97.38 87 ILE A C 1
ATOM 682 O O . ILE A 1 87 ? -2.404 -3.603 3.930 1.00 97.38 87 ILE A O 1
ATOM 686 N N . LEU A 1 88 ? -3.331 -4.852 2.310 1.00 97.06 88 LEU A N 1
ATOM 687 C CA . LEU A 1 88 ? -2.551 -4.289 1.209 1.00 97.06 88 LEU A CA 1
ATOM 688 C C . LEU A 1 88 ? -3.351 -3.180 0.521 1.00 97.06 88 LEU A C 1
ATOM 690 O O . LEU A 1 88 ? -4.405 -3.438 -0.060 1.00 97.06 88 LEU A O 1
ATOM 694 N N . LEU A 1 89 ? -2.831 -1.957 0.562 1.00 97.06 89 LEU A N 1
ATOM 695 C CA . LEU A 1 89 ? -3.356 -0.819 -0.178 1.00 97.06 89 LEU A CA 1
ATOM 696 C C . LEU A 1 89 ? -2.526 -0.596 -1.440 1.00 97.06 89 LEU A C 1
ATOM 698 O O . LEU A 1 89 ? -1.299 -0.520 -1.389 1.00 97.06 89 LEU A O 1
ATOM 702 N N . VAL A 1 90 ? -3.219 -0.449 -2.565 1.00 95.19 90 VAL A N 1
ATOM 703 C CA . VAL A 1 90 ? -2.623 -0.166 -3.872 1.00 95.19 90 VAL A CA 1
ATOM 704 C C . VAL A 1 90 ? -3.239 1.121 -4.398 1.00 95.19 90 VAL A C 1
ATOM 706 O O . VAL A 1 90 ? -4.464 1.251 -4.453 1.00 95.19 90 VAL A O 1
ATOM 709 N N . HIS A 1 91 ? -2.394 2.078 -4.765 1.00 93.19 91 HIS A N 1
ATOM 710 C CA . HIS A 1 91 ? -2.851 3.358 -5.291 1.00 93.19 91 HIS A CA 1
ATOM 711 C C . HIS A 1 91 ? -3.359 3.233 -6.742 1.00 93.19 91 HIS A C 1
ATOM 713 O O . HIS A 1 91 ? -2.995 2.321 -7.486 1.00 93.19 91 HIS A O 1
ATOM 719 N N . GLY A 1 92 ? -4.194 4.186 -7.159 1.00 86.94 92 GLY A N 1
ATOM 720 C CA . GLY A 1 92 ? -4.658 4.332 -8.541 1.00 86.94 92 GLY A CA 1
ATOM 721 C C . GLY A 1 92 ? -3.687 5.109 -9.439 1.00 86.94 92 GLY A C 1
ATOM 722 O O . GLY A 1 92 ? -2.549 5.397 -9.059 1.00 86.94 92 GLY A O 1
ATOM 723 N N . LEU A 1 93 ? -4.155 5.481 -10.636 1.00 86.12 93 LEU A N 1
ATOM 724 C CA . LEU A 1 93 ? -3.400 6.341 -11.555 1.00 86.12 93 LEU A CA 1
ATOM 725 C C . LEU A 1 93 ? -2.999 7.654 -10.858 1.00 86.12 93 LEU A C 1
ATOM 727 O O . LEU A 1 93 ? -3.740 8.180 -10.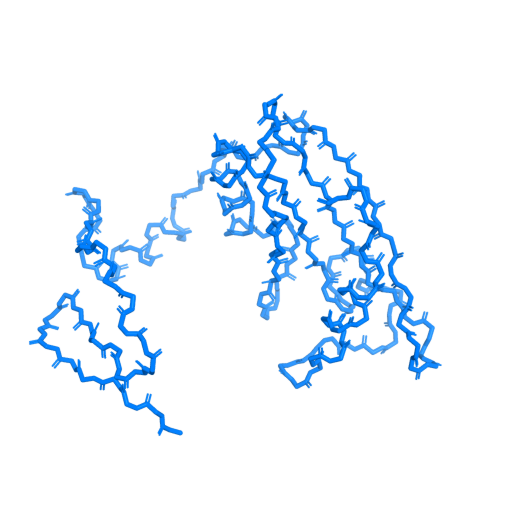034 1.00 86.12 93 LEU A O 1
ATOM 731 N N . THR A 1 94 ? -1.796 8.127 -11.170 1.00 86.31 94 THR A N 1
ATOM 732 C CA . THR A 1 94 ? -1.085 9.278 -10.588 1.00 86.31 94 THR A CA 1
ATOM 733 C C . THR A 1 94 ? -0.922 9.257 -9.063 1.00 86.31 94 THR A C 1
ATOM 735 O O . THR A 1 94 ? -0.553 10.273 -8.484 1.00 86.31 94 THR A O 1
ATOM 738 N N . GLY A 1 95 ? -1.209 8.129 -8.408 1.00 90.81 95 GLY A N 1
ATOM 739 C CA . GLY A 1 95 ? -1.118 7.983 -6.959 1.00 90.81 95 GLY A CA 1
ATOM 740 C C . GLY A 1 95 ? 0.249 7.516 -6.455 1.00 90.81 95 GLY A C 1
ATOM 741 O O . GLY A 1 95 ? 1.159 7.211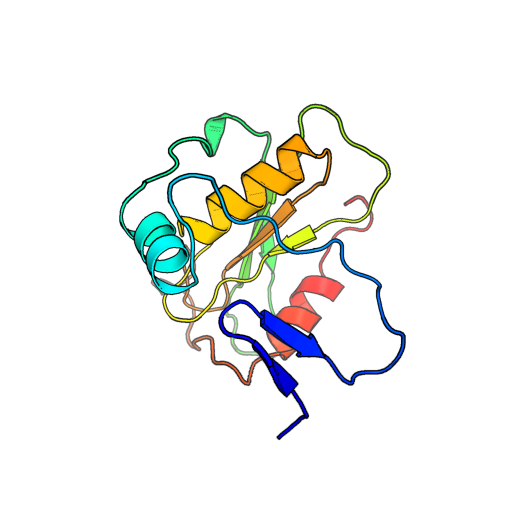 -7.222 1.00 90.81 95 GLY A O 1
ATOM 742 N N . SER A 1 96 ? 0.346 7.450 -5.132 1.00 94.00 96 SER A N 1
ATOM 743 C CA . SER A 1 96 ? 1.477 6.957 -4.340 1.00 94.00 96 SER A CA 1
ATOM 744 C C . SER A 1 96 ? 0.989 6.644 -2.922 1.00 94.00 96 SER A C 1
ATOM 746 O O . SER A 1 96 ? -0.129 7.007 -2.550 1.00 94.00 96 SER A O 1
ATOM 748 N N . GLU A 1 97 ? 1.835 6.049 -2.087 1.00 93.75 97 GLU A N 1
ATOM 749 C CA . GLU A 1 97 ? 1.556 5.860 -0.655 1.00 93.75 97 GLU A CA 1
ATOM 750 C C . GLU A 1 97 ? 1.271 7.175 0.098 1.00 93.75 97 GLU A C 1
ATOM 752 O O . GLU A 1 97 ? 0.523 7.180 1.071 1.00 93.75 97 GLU A O 1
ATOM 757 N N . THR A 1 98 ? 1.808 8.299 -0.387 1.00 92.38 98 THR A N 1
ATOM 758 C CA . THR A 1 98 ? 1.604 9.643 0.177 1.00 92.38 98 THR A CA 1
ATOM 759 C C . THR A 1 98 ? 0.334 10.331 -0.323 1.00 92.38 98 THR A C 1
ATOM 761 O O . THR A 1 98 ? 0.034 11.453 0.080 1.00 92.38 98 THR A O 1
ATOM 764 N N . SER A 1 99 ? -0.435 9.683 -1.203 1.00 91.88 99 SER A N 1
ATOM 765 C CA . SER A 1 99 ? -1.732 10.204 -1.630 1.00 91.88 99 SER A CA 1
ATOM 766 C C . SER A 1 99 ? -2.702 10.256 -0.453 1.00 91.88 99 SER A C 1
ATOM 768 O O . SER A 1 99 ? -2.821 9.305 0.314 1.00 91.88 99 SER A O 1
ATOM 770 N N . GLU A 1 100 ? -3.463 11.340 -0.339 1.00 88.75 100 GLU A N 1
ATOM 771 C CA . GLU A 1 100 ? -4.309 11.576 0.833 1.00 88.75 100 GLU A CA 1
ATOM 772 C C . GLU A 1 100 ? -5.330 10.454 1.090 1.00 88.75 100 GLU A C 1
ATOM 774 O O . GLU A 1 100 ? -5.519 10.020 2.225 1.00 88.75 100 GLU A O 1
ATOM 779 N N . TYR A 1 101 ? -5.966 9.929 0.040 1.00 89.19 101 TYR A N 1
ATOM 780 C CA . TYR A 1 101 ? -6.898 8.809 0.193 1.00 89.19 101 TYR A CA 1
ATOM 781 C C . TYR A 1 101 ? -6.198 7.536 0.696 1.00 89.19 101 TYR A C 1
ATOM 783 O O . TYR A 1 101 ? -6.805 6.784 1.458 1.00 89.19 101 TYR A O 1
ATOM 791 N N . MET A 1 102 ? -4.934 7.302 0.314 1.00 93.81 102 MET A N 1
ATOM 792 C CA . MET A 1 102 ? -4.133 6.172 0.799 1.00 93.81 102 MET A CA 1
ATOM 793 C C . MET A 1 102 ? -3.848 6.336 2.286 1.00 93.81 102 MET A C 1
ATOM 795 O O . MET A 1 102 ? -4.122 5.427 3.064 1.00 93.81 102 MET A O 1
ATOM 799 N N . GLN A 1 103 ? -3.386 7.520 2.687 1.00 93.38 103 GLN A N 1
ATOM 800 C CA . GLN A 1 103 ? -3.070 7.855 4.073 1.00 93.38 103 GLN A CA 1
ATOM 801 C C . GLN A 1 103 ? -4.301 7.784 4.988 1.00 93.38 103 GLN A C 1
ATOM 803 O O . GLN A 1 103 ? -4.259 7.148 6.040 1.00 93.38 103 GLN A O 1
ATOM 808 N N . ASN A 1 104 ? -5.435 8.348 4.564 1.00 91.31 104 ASN A N 1
ATOM 809 C CA . ASN A 1 104 ? -6.690 8.286 5.320 1.00 91.31 104 ASN A CA 1
ATOM 810 C C . ASN A 1 104 ? -7.213 6.851 5.455 1.00 91.31 104 ASN A C 1
ATOM 812 O O . ASN A 1 104 ? -7.685 6.454 6.523 1.00 91.31 104 ASN A O 1
ATOM 816 N N . THR A 1 105 ? -7.100 6.053 4.390 1.00 93.56 105 THR A N 1
ATOM 817 C CA . THR A 1 105 ? -7.487 4.637 4.421 1.00 93.56 105 THR A CA 1
ATOM 818 C C . THR A 1 105 ? -6.560 3.836 5.335 1.00 93.56 105 THR A C 1
ATOM 820 O O . THR A 1 105 ? -7.035 3.039 6.145 1.00 93.56 105 THR A O 1
ATOM 823 N N . ALA A 1 106 ? -5.248 4.079 5.269 1.00 96.06 106 ALA A N 1
ATOM 824 C CA . ALA A 1 106 ? -4.273 3.450 6.151 1.00 96.06 106 ALA A CA 1
ATOM 825 C C . ALA A 1 106 ? -4.547 3.796 7.618 1.00 96.06 106 ALA A C 1
ATOM 827 O O . ALA A 1 106 ? -4.645 2.890 8.442 1.00 96.06 106 ALA A O 1
ATOM 828 N N . HIS A 1 107 ? -4.767 5.076 7.934 1.00 94.81 107 HIS A N 1
ATOM 829 C CA . HIS A 1 107 ? -5.121 5.535 9.278 1.00 94.81 107 HIS A CA 1
ATOM 830 C C . HIS A 1 107 ? -6.345 4.800 9.840 1.00 94.81 107 HIS A C 1
ATOM 832 O O . HIS A 1 107 ? -6.315 4.306 10.968 1.00 94.81 107 HIS A O 1
ATOM 838 N N . TYR A 1 108 ? -7.411 4.672 9.046 1.00 93.31 108 TYR A N 1
ATOM 839 C CA . TYR A 1 108 ? -8.627 3.966 9.455 1.00 93.31 108 TYR A CA 1
ATOM 840 C C . TYR A 1 108 ? -8.360 2.498 9.834 1.00 93.31 108 TYR A C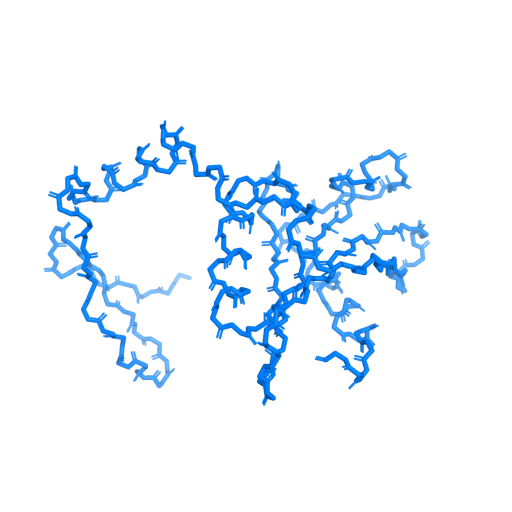 1
ATOM 842 O O . TYR A 1 108 ? -8.828 2.011 10.866 1.00 93.31 108 TYR A O 1
ATOM 850 N N . PHE A 1 109 ? -7.577 1.779 9.028 1.00 95.94 109 PHE A N 1
ATOM 851 C CA . PHE A 1 109 ? -7.256 0.380 9.317 1.00 95.94 109 PHE A CA 1
ATOM 852 C C . PHE A 1 109 ? -6.264 0.228 10.476 1.00 95.94 109 PHE A C 1
ATOM 854 O O . PHE A 1 109 ? -6.449 -0.654 11.318 1.00 95.94 109 PHE A O 1
ATOM 861 N N . LEU A 1 110 ? -5.274 1.116 10.580 1.00 95.69 110 LEU A N 1
ATOM 862 C CA . LEU A 1 110 ? -4.311 1.136 11.684 1.00 95.69 110 LEU A CA 1
ATOM 863 C C . LEU A 1 110 ? -5.007 1.387 13.025 1.00 95.69 110 LEU A C 1
ATOM 865 O O . LEU A 1 110 ? -4.822 0.628 13.972 1.00 95.69 110 LEU A O 1
ATOM 869 N N . THR A 1 111 ? -5.887 2.387 13.099 1.00 93.94 111 THR A N 1
ATOM 870 C CA . THR A 1 111 ? -6.706 2.650 14.300 1.00 93.94 111 THR A CA 1
ATOM 871 C C . THR A 1 111 ? -7.670 1.505 14.623 1.00 93.94 111 THR A C 1
ATOM 873 O O . THR A 1 111 ? -8.027 1.294 15.780 1.00 93.94 111 THR A O 1
ATOM 876 N N . SER A 1 112 ? -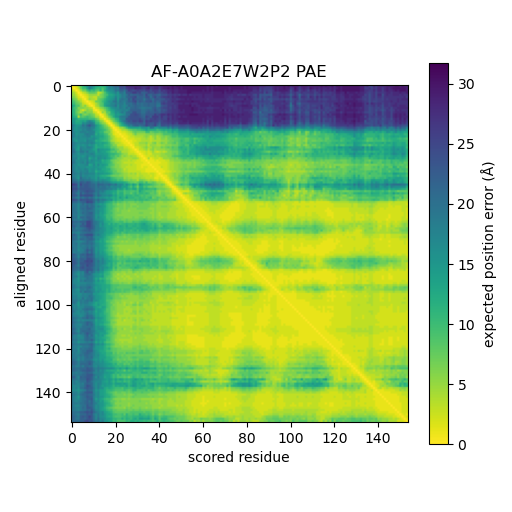8.027 0.691 13.627 1.00 93.69 112 SER A N 1
ATOM 877 C CA . SER A 1 112 ? -8.816 -0.532 13.814 1.00 93.69 112 SER A CA 1
ATOM 878 C C . SER A 1 112 ? -7.986 -1.752 14.259 1.00 93.69 112 SER A C 1
ATOM 880 O O . SER A 1 112 ? -8.562 -2.803 14.569 1.00 93.69 112 SER A O 1
ATOM 882 N N . GLY A 1 113 ? -6.656 -1.628 14.341 1.00 94.88 113 GLY A N 1
ATOM 883 C CA . GLY A 1 113 ? -5.725 -2.668 14.798 1.00 94.88 113 GLY A CA 1
ATOM 884 C C . GLY A 1 113 ? -5.163 -3.571 13.695 1.00 94.88 113 GLY A C 1
ATOM 885 O O . GLY A 1 113 ? -4.602 -4.623 14.008 1.00 94.88 113 GLY A O 1
ATOM 886 N N . TYR A 1 114 ? -5.317 -3.194 12.421 1.00 96.69 114 TYR A N 1
ATOM 887 C CA . TYR A 1 114 ? -4.728 -3.911 11.286 1.00 96.69 114 TYR A CA 1
ATOM 888 C C . TYR A 1 114 ? -3.311 -3.410 11.009 1.00 96.69 114 TYR A C 1
ATOM 890 O O . TYR A 1 114 ? -3.049 -2.210 11.071 1.00 96.69 114 TYR A O 1
ATOM 898 N N . LYS A 1 115 ? -2.414 -4.320 10.618 1.00 97.00 115 LYS A N 1
ATOM 899 C CA . LYS A 1 115 ? -1.195 -3.943 9.891 1.00 97.00 115 LYS A CA 1
ATOM 900 C C . LYS A 1 115 ? -1.600 -3.495 8.487 1.00 97.00 115 LYS A C 1
ATOM 902 O O . LYS A 1 115 ? -2.486 -4.107 7.882 1.00 97.00 115 LYS A O 1
ATOM 907 N N . VAL A 1 116 ? -0.957 -2.456 7.966 1.00 97.69 116 VAL A N 1
ATOM 908 C CA . VAL A 1 116 ? -1.277 -1.907 6.641 1.00 97.69 116 VAL A CA 1
ATOM 909 C C . VAL A 1 116 ? -0.008 -1.792 5.817 1.00 97.69 116 VAL A C 1
ATOM 911 O O . VAL A 1 116 ? 0.934 -1.139 6.241 1.00 97.69 116 VAL A O 1
ATOM 914 N N . MET A 1 117 ? 0.012 -2.392 4.633 1.00 97.69 117 MET A N 1
ATOM 915 C CA . MET A 1 117 ? 1.078 -2.222 3.653 1.00 97.69 117 MET A CA 1
ATOM 916 C C . MET A 1 117 ? 0.591 -1.323 2.520 1.00 97.69 117 MET A C 1
ATOM 918 O O . MET A 1 117 ? -0.319 -1.696 1.783 1.00 97.69 117 MET A O 1
ATOM 922 N N . CYS A 1 118 ? 1.207 -0.157 2.362 1.00 97.19 118 CYS A N 1
ATOM 923 C CA . CYS A 1 118 ? 0.991 0.726 1.223 1.00 97.19 118 CYS A CA 1
ATOM 924 C C . CYS A 1 118 ? 2.014 0.392 0.136 1.00 97.19 118 CYS A C 1
ATOM 926 O O . CYS A 1 118 ? 3.211 0.547 0.356 1.00 97.19 118 CYS A O 1
ATOM 928 N N . LEU A 1 119 ? 1.551 -0.073 -1.023 1.00 96.69 119 LEU A N 1
ATOM 929 C CA . LEU A 1 119 ? 2.398 -0.399 -2.169 1.00 96.69 119 LEU A CA 1
ATOM 930 C C . LEU A 1 119 ? 2.427 0.766 -3.163 1.00 96.69 119 LEU A C 1
ATOM 932 O O . LEU A 1 119 ? 1.380 1.183 -3.662 1.00 96.69 119 LEU A O 1
ATOM 936 N N . ASN A 1 120 ? 3.629 1.223 -3.509 1.00 95.31 120 ASN A N 1
ATOM 937 C CA . ASN A 1 120 ? 3.886 2.014 -4.705 1.00 95.31 120 ASN A CA 1
ATOM 938 C C . ASN A 1 120 ? 4.150 1.080 -5.890 1.00 95.31 120 ASN A C 1
ATOM 940 O O . ASN A 1 120 ? 5.071 0.258 -5.863 1.00 95.31 120 ASN A O 1
ATOM 944 N N . LEU A 1 121 ? 3.349 1.229 -6.944 1.00 92.56 121 LEU A N 1
ATOM 945 C CA . LEU A 1 121 ? 3.567 0.541 -8.213 1.00 92.56 121 LEU A CA 1
ATOM 946 C C . LEU A 1 121 ? 4.802 1.113 -8.937 1.00 92.56 121 LEU A C 1
ATOM 948 O O . LEU A 1 121 ? 5.276 2.203 -8.613 1.00 92.56 121 LEU A O 1
ATOM 952 N N . ARG A 1 122 ? 5.329 0.391 -9.934 1.00 92.06 122 ARG A N 1
ATOM 953 C CA . ARG A 1 122 ? 6.566 0.784 -10.634 1.00 92.06 122 ARG A CA 1
ATOM 954 C C . ARG A 1 122 ? 6.471 2.173 -11.231 1.00 92.06 122 ARG A C 1
ATOM 956 O O . ARG A 1 122 ? 5.502 2.497 -11.921 1.00 92.06 122 ARG A O 1
ATOM 963 N N . GLY A 1 123 ? 7.508 2.968 -11.021 1.00 91.00 123 GLY A N 1
ATOM 964 C CA . GLY A 1 123 ? 7.549 4.339 -11.505 1.00 91.00 123 GLY A CA 1
ATOM 965 C C . GLY A 1 123 ? 6.606 5.280 -10.747 1.00 91.00 123 GLY A C 1
ATOM 966 O O . GLY A 1 123 ? 6.359 6.384 -11.226 1.00 91.00 123 GLY A O 1
ATOM 967 N N . ALA A 1 124 ? 6.067 4.870 -9.594 1.00 92.19 124 ALA A N 1
ATOM 968 C CA . ALA A 1 124 ? 5.307 5.721 -8.685 1.00 92.19 124 ALA A CA 1
ATOM 969 C C . ALA A 1 124 ? 6.056 5.933 -7.362 1.00 92.19 124 ALA A C 1
ATOM 971 O O . ALA A 1 124 ? 6.860 5.099 -6.927 1.00 92.19 124 ALA A O 1
ATOM 972 N N . GLY A 1 125 ? 5.786 7.075 -6.724 1.00 90.44 125 GLY A N 1
ATOM 973 C CA . GLY A 1 125 ? 6.406 7.447 -5.456 1.00 90.44 125 GLY A CA 1
ATOM 974 C C . GLY A 1 125 ? 7.943 7.414 -5.532 1.00 90.44 125 GLY A C 1
ATOM 975 O O . GLY A 1 125 ? 8.511 7.952 -6.488 1.00 90.44 125 GLY A O 1
ATOM 976 N N . PRO A 1 126 ? 8.631 6.758 -4.579 1.00 90.19 126 PRO A N 1
ATOM 977 C CA . PRO A 1 126 ? 10.095 6.680 -4.548 1.00 90.19 126 PRO A CA 1
ATOM 978 C C . PRO A 1 126 ? 10.737 6.069 -5.803 1.00 90.19 126 PRO A C 1
ATOM 980 O O . PRO A 1 126 ? 11.894 6.350 -6.104 1.00 90.19 126 PRO A O 1
ATOM 983 N N . SER A 1 127 ? 9.993 5.253 -6.556 1.00 90.25 127 SER A N 1
ATOM 984 C CA . SER A 1 127 ? 10.511 4.508 -7.711 1.00 90.25 127 SER A CA 1
ATOM 985 C C . SER A 1 127 ? 10.425 5.263 -9.048 1.00 90.25 127 SER A C 1
ATOM 987 O O . SER A 1 127 ? 10.832 4.737 -10.086 1.00 90.25 127 SER A O 1
ATOM 989 N N . VAL A 1 128 ? 9.911 6.503 -9.047 1.00 89.56 128 VAL A N 1
ATOM 990 C CA . VAL A 1 128 ? 9.625 7.290 -10.266 1.00 89.56 128 VAL A CA 1
ATOM 991 C C . VAL A 1 128 ? 10.842 7.501 -11.173 1.00 89.56 128 VAL A C 1
ATOM 993 O O . VAL A 1 128 ? 10.697 7.497 -12.393 1.00 89.56 128 VAL A O 1
ATOM 996 N N . ASN A 1 129 ? 12.037 7.636 -10.590 1.00 87.19 129 ASN A N 1
ATOM 997 C CA . ASN A 1 129 ? 13.277 7.914 -11.323 1.00 87.19 129 ASN A CA 1
ATOM 998 C C . ASN A 1 129 ? 14.149 6.670 -11.558 1.00 87.19 129 ASN A C 1
ATOM 1000 O O . ASN A 1 129 ? 15.157 6.763 -12.253 1.00 87.19 129 ASN A O 1
ATOM 1004 N N . SER A 1 130 ? 13.807 5.528 -10.956 1.00 84.25 130 SER A N 1
ATOM 1005 C CA . SER A 1 130 ? 14.631 4.311 -10.984 1.00 84.25 130 SER A CA 1
ATOM 1006 C C . SER A 1 130 ? 14.029 3.182 -11.816 1.00 84.25 130 SER A C 1
ATOM 1008 O O . SER A 1 130 ? 14.763 2.281 -12.219 1.00 84.25 130 SER A O 1
ATOM 1010 N N . CYS A 1 131 ? 12.725 3.229 -12.108 1.00 90.56 131 CYS A N 1
ATOM 1011 C CA . CYS A 1 131 ? 12.067 2.236 -12.953 1.00 90.56 131 CYS A CA 1
ATOM 1012 C C . CYS A 1 131 ? 12.147 2.603 -14.439 1.00 90.56 131 CYS A C 1
ATOM 1014 O O . CYS A 1 131 ? 11.851 3.729 -14.843 1.00 90.56 131 CYS A O 1
ATOM 1016 N N . ARG A 1 132 ? 12.494 1.616 -15.263 1.00 88.25 132 ARG A N 1
ATOM 1017 C CA . ARG A 1 132 ? 12.451 1.666 -16.727 1.00 88.25 132 ARG A CA 1
ATOM 1018 C C . ARG A 1 132 ? 11.025 1.555 -17.234 1.00 88.25 132 ARG A C 1
ATOM 1020 O O . ARG A 1 132 ? 10.643 2.273 -18.157 1.00 88.25 132 ARG A O 1
ATOM 1027 N N . GLU A 1 133 ? 10.242 0.670 -16.626 1.00 87.38 133 GLU A N 1
ATOM 1028 C CA . GLU A 1 133 ? 8.838 0.505 -16.970 1.00 87.38 133 GLU A CA 1
ATOM 1029 C C . GLU A 1 133 ? 7.917 1.214 -15.978 1.00 87.38 133 GLU A C 1
ATOM 1031 O O . GLU A 1 133 ? 8.257 1.457 -14.820 1.00 87.38 133 GLU A O 1
ATOM 1036 N N . ARG A 1 134 ? 6.717 1.563 -16.448 1.00 86.56 134 ARG A N 1
ATOM 1037 C CA . ARG A 1 134 ? 5.694 2.223 -15.634 1.00 86.56 134 ARG A CA 1
ATOM 1038 C C . ARG A 1 134 ? 4.539 1.280 -15.349 1.00 86.56 134 ARG A C 1
ATOM 1040 O O . ARG A 1 134 ? 4.238 0.374 -16.131 1.00 86.56 134 ARG A O 1
ATOM 1047 N N . TYR A 1 135 ? 3.865 1.524 -14.233 1.00 84.56 135 TYR A N 1
ATOM 1048 C CA . TYR A 1 135 ? 2.615 0.848 -13.930 1.00 84.56 135 TYR A CA 1
ATOM 1049 C C . TYR A 1 135 ? 1.529 1.179 -14.969 1.00 84.56 135 TYR A C 1
ATOM 1051 O O . TYR A 1 135 ? 1.487 2.260 -15.558 1.00 84.56 135 TYR A O 1
ATOM 1059 N N . HIS A 1 136 ? 0.619 0.229 -15.171 1.00 82.56 136 HIS A N 1
ATOM 1060 C CA . HIS A 1 136 ? -0.617 0.398 -15.931 1.00 82.56 136 HIS A CA 1
ATOM 1061 C C . HIS A 1 136 ? -1.660 -0.596 -15.409 1.00 82.56 136 HIS A C 1
ATOM 1063 O O . HIS A 1 136 ? -1.316 -1.582 -14.757 1.00 82.56 136 HIS A O 1
ATOM 1069 N N . ALA A 1 137 ? -2.939 -0.378 -15.727 1.00 74.19 137 ALA A N 1
ATOM 1070 C CA . ALA A 1 137 ? -4.045 -1.182 -15.188 1.00 74.19 137 ALA A CA 1
ATOM 1071 C C . ALA A 1 137 ? -3.967 -2.689 -15.526 1.00 74.19 137 ALA A C 1
ATOM 1073 O O . ALA A 1 137 ? -4.613 -3.504 -14.877 1.00 74.19 137 ALA A O 1
ATOM 1074 N N . GLY A 1 138 ? -3.173 -3.065 -16.533 1.00 79.25 138 GLY A N 1
ATOM 1075 C CA . GLY A 1 138 ? -2.964 -4.456 -16.942 1.00 79.25 138 GLY A CA 1
ATOM 1076 C C . GLY A 1 138 ? -1.833 -5.182 -16.206 1.00 79.25 138 GLY A C 1
ATOM 1077 O O . GLY A 1 138 ? -1.723 -6.399 -16.335 1.00 79.25 138 GLY A O 1
ATOM 1078 N N . ARG A 1 139 ? -0.997 -4.488 -15.420 1.00 85.62 139 ARG A N 1
ATOM 1079 C CA . ARG A 1 139 ? 0.210 -5.069 -14.804 1.00 85.62 139 ARG A CA 1
ATOM 1080 C C . ARG A 1 139 ? -0.065 -5.739 -13.455 1.00 85.62 139 ARG A C 1
ATOM 1082 O O . ARG A 1 139 ? 0.618 -5.503 -12.465 1.00 85.62 139 ARG A O 1
ATOM 1089 N N . SER A 1 140 ? -1.070 -6.611 -13.414 1.00 89.19 140 SER A N 1
ATOM 1090 C CA . SER A 1 140 ? -1.449 -7.355 -12.199 1.00 89.19 140 SER A CA 1
ATOM 1091 C C . SER A 1 140 ? -0.332 -8.258 -11.653 1.00 89.19 140 SER A C 1
ATOM 1093 O O . SER A 1 140 ? -0.349 -8.612 -10.475 1.00 89.19 140 SER A O 1
ATOM 1095 N N . ILE A 1 141 ? 0.668 -8.588 -12.476 1.00 90.62 141 ILE A N 1
ATOM 1096 C CA . ILE A 1 141 ? 1.825 -9.387 -12.064 1.00 90.62 141 ILE A CA 1
ATOM 1097 C C . ILE A 1 141 ? 2.643 -8.719 -10.948 1.00 90.62 141 ILE A C 1
ATOM 1099 O O . ILE A 1 141 ? 3.173 -9.416 -10.089 1.00 90.62 141 ILE A O 1
ATOM 1103 N N . ASP A 1 142 ? 2.676 -7.385 -10.885 1.00 92.25 142 ASP A N 1
ATOM 1104 C CA . ASP A 1 142 ? 3.367 -6.653 -9.815 1.00 92.25 142 ASP A CA 1
ATOM 1105 C C . ASP A 1 142 ? 2.734 -6.934 -8.447 1.00 92.25 142 ASP A C 1
ATOM 1107 O O . ASP A 1 142 ? 3.433 -7.083 -7.443 1.00 92.25 142 ASP A O 1
ATOM 1111 N N . ILE A 1 143 ? 1.406 -7.086 -8.416 1.00 92.62 143 ILE A N 1
ATOM 1112 C CA . ILE A 1 143 ? 0.674 -7.481 -7.210 1.00 92.62 143 ILE A CA 1
ATOM 1113 C C . ILE A 1 143 ? 1.040 -8.917 -6.838 1.00 92.62 143 ILE A C 1
ATOM 1115 O O . ILE A 1 143 ? 1.299 -9.190 -5.670 1.00 92.62 143 ILE A O 1
ATOM 1119 N N . LYS A 1 144 ? 1.117 -9.831 -7.815 1.00 93.56 144 LYS A N 1
ATOM 1120 C CA . LYS A 1 144 ? 1.550 -11.211 -7.559 1.00 93.56 144 LYS A CA 1
ATOM 1121 C C . LYS A 1 144 ? 2.954 -11.255 -6.946 1.00 93.56 144 LYS A C 1
ATOM 1123 O O . LYS A 1 144 ? 3.117 -11.864 -5.895 1.00 93.56 144 LYS A O 1
ATOM 1128 N N . TYR A 1 145 ? 3.934 -10.583 -7.552 1.00 93.62 145 TYR A N 1
ATOM 1129 C CA . TYR A 1 145 ? 5.303 -10.539 -7.024 1.00 93.62 145 TYR A CA 1
ATOM 1130 C C . TYR A 1 145 ? 5.369 -9.921 -5.632 1.00 93.62 145 TYR A C 1
ATOM 1132 O O . TYR A 1 145 ? 6.112 -10.401 -4.778 1.00 93.62 145 TYR A O 1
ATOM 1140 N N . THR A 1 146 ? 4.557 -8.892 -5.388 1.00 94.44 146 THR A N 1
ATOM 1141 C CA . THR A 1 146 ? 4.421 -8.298 -4.060 1.00 94.44 146 THR A CA 1
ATOM 1142 C C . THR A 1 146 ? 3.930 -9.331 -3.054 1.00 94.44 146 THR A C 1
ATOM 1144 O O . THR A 1 146 ?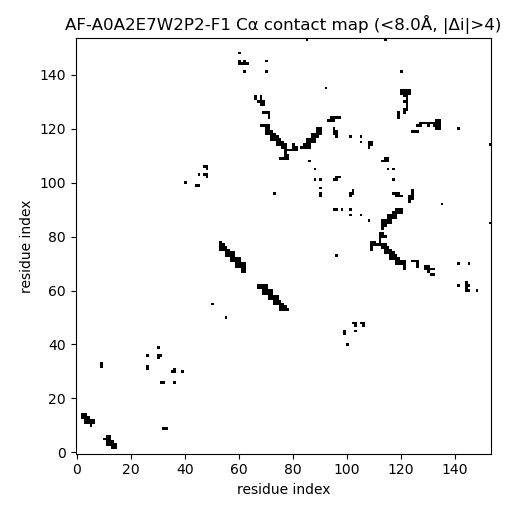 4.603 -9.547 -2.055 1.00 94.44 146 THR A O 1
ATOM 1147 N N . LEU A 1 147 ? 2.805 -10.003 -3.324 1.00 94.50 147 LEU A N 1
ATOM 1148 C CA . LEU A 1 147 ? 2.224 -11.002 -2.421 1.00 94.50 147 LEU A CA 1
ATOM 1149 C C . LEU A 1 147 ? 3.185 -12.162 -2.136 1.00 94.50 147 LEU A C 1
ATOM 1151 O O . LEU A 1 147 ? 3.309 -12.572 -0.985 1.00 94.50 147 LEU A O 1
ATOM 1155 N N . ASP A 1 148 ? 3.895 -12.644 -3.157 1.00 93.50 148 ASP A N 1
ATOM 1156 C CA . ASP A 1 148 ? 4.882 -13.722 -3.019 1.00 93.50 148 ASP A CA 1
ATOM 1157 C C . ASP A 1 148 ? 6.107 -13.293 -2.177 1.00 93.50 148 ASP A C 1
ATOM 1159 O O . ASP A 1 148 ? 6.781 -14.140 -1.592 1.00 93.50 148 ASP A O 1
ATOM 1163 N N . SER A 1 149 ? 6.378 -11.984 -2.085 1.00 92.00 149 SER A N 1
ATOM 1164 C CA . SER A 1 149 ? 7.512 -11.410 -1.344 1.00 92.00 149 SER A CA 1
ATOM 1165 C C . SER A 1 149 ? 7.172 -10.989 0.090 1.00 92.00 149 SER A C 1
ATOM 1167 O O . SER A 1 149 ? 8.074 -10.599 0.833 1.00 92.00 149 SER A O 1
ATOM 1169 N N . ILE A 1 150 ? 5.897 -11.033 0.499 1.00 92.94 150 ILE A N 1
ATOM 1170 C CA . ILE A 1 150 ? 5.484 -10.635 1.853 1.00 92.94 150 ILE A CA 1
ATOM 1171 C C . ILE A 1 150 ? 6.074 -11.623 2.878 1.00 92.94 150 ILE A C 1
ATOM 1173 O O . ILE A 1 150 ? 5.798 -12.825 2.805 1.00 92.94 150 ILE A O 1
ATOM 1177 N N . PRO A 1 151 ? 6.857 -11.149 3.870 1.00 90.19 151 PRO A N 1
ATOM 1178 C CA . PRO A 1 151 ? 7.348 -12.000 4.946 1.00 90.19 151 PRO A CA 1
ATOM 1179 C C . PRO A 1 151 ? 6.198 -12.646 5.721 1.00 90.19 151 PRO A C 1
ATOM 1181 O O . PRO A 1 151 ? 5.256 -11.967 6.113 1.00 90.19 151 PRO A O 1
ATOM 1184 N N . LYS A 1 152 ? 6.316 -13.940 6.045 1.00 87.56 152 LYS A N 1
ATOM 1185 C CA . LYS A 1 152 ? 5.298 -14.685 6.819 1.00 87.56 152 LYS A CA 1
ATOM 1186 C C . LYS A 1 152 ? 5.070 -14.165 8.247 1.00 87.56 152 LYS A C 1
ATOM 1188 O O . LYS A 1 152 ? 4.160 -14.630 8.923 1.00 87.56 152 LYS A O 1
ATOM 1193 N N . SER A 1 153 ? 5.941 -13.283 8.738 1.00 84.94 153 SER A N 1
ATOM 1194 C CA . SER A 1 153 ? 5.811 -12.620 10.039 1.00 84.94 153 SER A CA 1
ATOM 1195 C C . SER A 1 153 ? 4.849 -11.422 10.016 1.00 84.94 153 SER A C 1
ATOM 1197 O O . SER A 1 153 ? 4.433 -10.948 11.080 1.00 84.94 153 SER A O 1
ATOM 1199 N N . LEU A 1 154 ? 4.498 -10.921 8.825 1.00 83.94 154 LEU A N 1
ATOM 1200 C CA . LEU A 1 154 ? 3.439 -9.931 8.610 1.00 83.94 154 LEU A CA 1
ATOM 1201 C C . LEU A 1 154 ? 2.073 -10.613 8.494 1.00 83.94 154 LEU A C 1
ATOM 1203 O O . LEU A 1 154 ? 1.094 -9.955 8.910 1.00 83.94 154 LEU A O 1
#

Nearest PDB structures (foldseek):
  7v8u-assembly1_A  TM=7.580E-01  e=8.756E-03  Paenibacillus sp.
  7v8w-assembly1_A  TM=7.786E-01  e=1.376E-02  Paenibacillus sp.
  7v8v-assembly1_A  TM=7.697E-01  e=1.669E-02  Paenibacillus sp.
  7v8x-assembly1_A  TM=7.000E-01  e=1.467E-02  Paenibacillus sp.
  1imj-assembly1_A  TM=6.314E-01  e=6.341E-03  Homo sapiens

pLDDT: mean 83.94, std 14.66, range [39.53, 97.69]

Mean predicted aligned error: 8.92 Å

Solvent-accessible surface area (backbone atoms only — not comparable to full-atom values): 9478 Å² total; per-residue (Å²): 141,84,66,68,51,78,78,57,100,85,49,69,50,80,76,62,90,78,81,74,85,67,76,83,87,78,67,53,96,90,30,63,59,73,65,42,44,54,47,41,72,75,70,56,82,74,81,81,54,53,77,88,79,40,60,69,47,82,45,79,43,72,55,95,78,83,72,77,34,44,30,44,31,41,35,38,44,26,96,58,75,51,102,58,73,61,44,79,44,73,57,63,89,97,39,23,52,84,31,66,71,48,32,50,52,45,42,56,40,26,78,71,21,27,37,34,33,32,34,20,52,34,35,22,59,94,23,46,87,68,28,84,58,67,64,55,97,82,56,60,61,60,55,51,48,47,63,76,65,56,60,91,91,95

Radius of gyration: 17.91 Å; Cα contacts (8 Å, |Δi|>4): 224; chains: 1; bounding box: 48×35×38 Å

Sequence (154 aa):
MNAYKKINSSGYINLGRKSTVLPPYQAQRFWCGGDLQTLKSSLVRSGAFSESSYKSQHLIIYPCDGSNDQLHATVYFPETVKPIPLILLVHGLTGSETSEYMQNTAHYFLTSGYKVMCLNLRGAGPSVNSCRERYHAGRSIDIKYTLDSIPKSL

Foldseek 3Di:
DDDWDDDDQQDIDHPDPDPPPDPPDDDDPVQPGDVSVVVCLVPPQDPPFDPVVWDKDKDWFQAPPPQRAIKIKIKTFAPAADPDDEAEDEDDPPDFCPPRVNRVVCSVVSPVRHIYMYIDFALPDPNVPPGPDGDDPPPCSSVVSVVVPDDPVD

=== Feature glossary ===
A reading guide for the features in this record.

Start from the sequence.

  · Sequence gives the chain of amino acids in standard one-letter code (A=alanine, C=cysteine, …, Y=tyrosine), read N→C. It is the only feature that is directly encoded by the gene; all structural features are derived from the folded form of this sequence.

Fold it, and you get atomic coordinates and the backbone conformation that goes with them.

  · The mmCIF table is the protein's shape written out atom by atom. For each backbone N, Cα, C, and carbonyl O, it records an (x, y, z) coordinate triple in Å plus the residue type, chain letter, and residue number.

  · Backbone dihedral angles. Every residue except chain termini has a φ (preceding-C → N → Cα → C) and a ψ (N → Cα → C → nex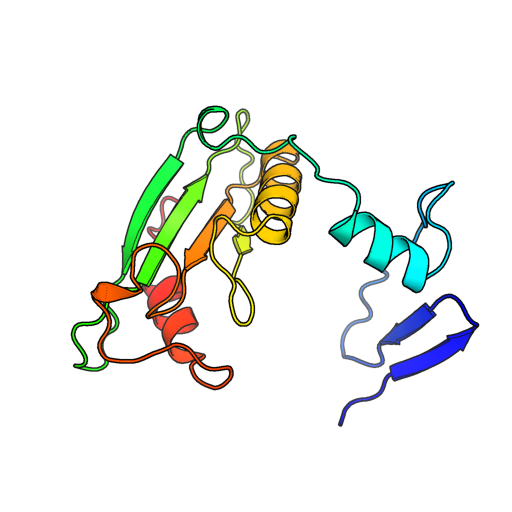t-N). They are reported in degrees following the IUPAC sign convention. Secondary structure is essentially a statement about which (φ, ψ) basin each residue occupies.

  · DSSP 8-state secondary structure assigns each residue one of H (α-helix), G (3₁₀-helix), I (π-helix), E (extended β-strand), B (isolated β-bridge), T (hydrogen-bonded turn), S (bend), or '-' (coil). The assignment is computed from backbone hydrogen-bond geometry via the Kabsch–Sander algorithm.

  · P-SEA three-state annotation labels each residue as helix, strand, or coil based purely on the geometry of the Cα trace. It serves as a fallback when the full backbone (and thus DSSP) is unavailable.

Summarize the fold with a handful of shape descriptors and a per-residue structural alphabet.

  · Radius of gyration (Rg) is the root-mean-square distance of Cα atoms from their centroid — a single number for overall size and compactness. A globular domain of N residues has Rg ≈ 2.2·N^0.38 Å; an extended or disordered chain has a much larger Rg. The Cα contact count is the number of residue pairs whose Cα atoms are within 8 Å and are more than four positions apart in sequence — a standard proxy for tertiary packing density. The bounding box is the smallest axis-aligned box enclosing all Cα atoms.

  · Foldseek's 3Di representation compresses backbone geometry into a per-residue letter drawn from a learned twenty-state alphabet. It captures the tertiary interaction pattern around each residue — which residues are packed against it in space, regardless of where they are in sequence.

  · Accessible surface area quantifies burial. A residue with SASA near zero is packed into the hydrophobic core; one with SASA >100 Å² sits on the surface. Computed here via the Shrake–Rupley numerical algorithm with a 1.4 Å probe.

Ask how reliable the model is.

  · For AlphaFold models, the B-factor field carries pLDDT — the model's own estimate of local accuracy on a 0–100 scale. Regions with pLDDT<50 should be treated as essentially unmodeled; they often correspond to intrinsically disordered segments.

  · For experimental (PDB) structures, the B-factor (temperature factor) quantifies the positional spread of each atom in the crystal — a combination of thermal vibration and static disorder — in units of Å². High B-factors mark flexible loops or poorly resolved regions; low B-factors mark the rigid, well-ordered core.

  · PAE(i, j) answers: if I align the predicted and true structures on residue i, how far off (in Å) do I expect residue j to be? A block-diagonal PAE matrix with low values on the blocks and high values off-diagonal is the signature of a multi-domain protein with confidently predicted domains but uncertain inter-domain orientation.

Place it in context: what it resembles, what it is annotated as, and how it looks.

  · Structural nearest neighbors (via Foldseek easy-search vs the PDB). Reported per hit: target PDB id, E-value, and alignment TM-score. A TM-score above ~0.5 is the conventional threshold for 'same fold'.

  · Functional annotations link the protein to curated databases. InterPro entries identify conserved domains and families by matching the sequence against member-database signatures (Pfam, PROSITE, CDD, …). Gene Ontology (GO) terms describe molecular function, biological process, and cellular component in a controlled vocabulary. CATH places the structure in a hierarchical fold classification (Class/Architecture/Topology/Homologous-superfamily). The organism is the source species.

  · Plot images: a contact map (which residues are close in 3D, as an N×N binary image), a Ramachandran scatter (backbone torsion angles, revealing secondary-structure composition at a glance), and — for AlphaFold structures — a PAE heatmap (pairwise prediction confidence).

  · Structure images are PyMOL renders from six orthogonal camera directions. Cartoon representation draws helices as coils and strands as arrows; sticks shows the backbone as bonds; surface shows the solvent-excluded envelope. Rainbow coloring maps sequence position to hue (blue→red, N→C); chain coloring assigns a distinct color per polypeptide.